Protein AF-A0ABC8TBC3-F1 (afdb_monomer_lite)

Structure (mmCIF, N/CA/C/O backbone):
data_AF-A0ABC8TBC3-F1
#
_entry.id   AF-A0ABC8TBC3-F1
#
loop_
_atom_site.group_PDB
_atom_site.id
_atom_site.type_symbol
_atom_site.label_atom_id
_atom_site.label_alt_id
_atom_site.label_comp_id
_atom_site.label_asym_id
_atom_site.label_entity_id
_atom_site.label_seq_id
_atom_site.pdbx_PDB_ins_code
_atom_site.Cartn_x
_atom_site.Cartn_y
_atom_site.Cartn_z
_atom_site.occupa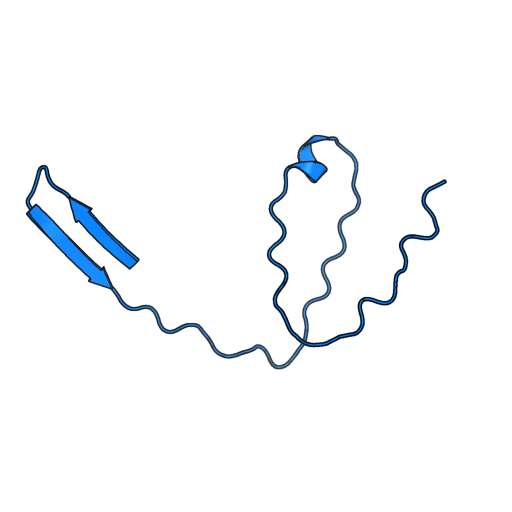ncy
_atom_site.B_iso_or_equiv
_atom_site.auth_seq_id
_atom_site.auth_comp_id
_atom_site.auth_asym_id
_atom_site.auth_atom_id
_atom_site.pdbx_PDB_model_num
ATOM 1 N N . MET A 1 1 ? 8.950 0.061 -16.264 1.00 69.50 1 MET A N 1
ATOM 2 C CA . MET A 1 1 ? 7.921 0.763 -17.042 1.00 69.50 1 MET A CA 1
ATOM 3 C C . MET A 1 1 ? 8.423 0.887 -18.464 1.00 69.50 1 MET A C 1
ATOM 5 O O . MET A 1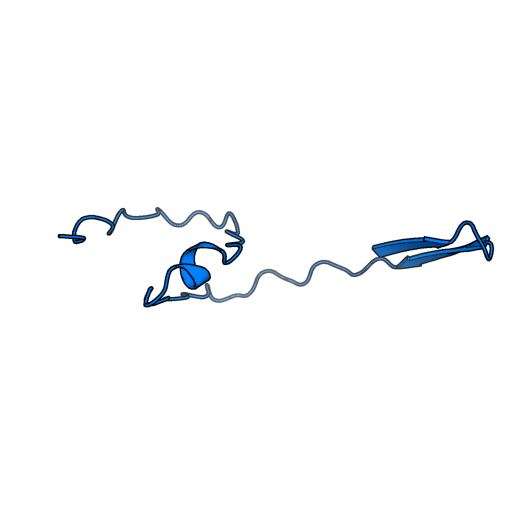 1 ? 9.490 1.456 -18.663 1.00 69.50 1 MET A O 1
ATOM 9 N N . ALA A 1 2 ? 7.707 0.298 -19.418 1.00 67.44 2 ALA A N 1
ATOM 10 C CA . ALA A 1 2 ? 8.023 0.432 -20.831 1.00 67.44 2 ALA A CA 1
ATOM 11 C C . ALA A 1 2 ? 6.986 1.361 -21.463 1.00 67.44 2 ALA A C 1
ATOM 13 O O . ALA A 1 2 ? 5.798 1.055 -21.426 1.00 67.44 2 ALA A O 1
ATOM 14 N N . ALA A 1 3 ? 7.426 2.509 -21.965 1.00 77.19 3 ALA A N 1
ATOM 15 C CA . ALA A 1 3 ? 6.577 3.462 -22.664 1.00 77.19 3 ALA A CA 1
ATOM 16 C C . ALA A 1 3 ? 7.062 3.553 -24.112 1.00 77.19 3 ALA A C 1
ATOM 18 O O . ALA A 1 3 ? 8.231 3.858 -24.354 1.00 77.19 3 ALA A O 1
ATOM 19 N N . SER A 1 4 ? 6.172 3.263 -25.058 1.00 81.81 4 SER A N 1
ATOM 20 C CA . SER A 1 4 ? 6.399 3.406 -26.495 1.00 81.81 4 SER A CA 1
ATOM 21 C C . SER A 1 4 ? 5.350 4.349 -27.071 1.00 81.81 4 SER A C 1
ATOM 23 O O . SER A 1 4 ? 4.158 4.115 -26.890 1.00 81.81 4 SER A O 1
ATOM 25 N N . CYS A 1 5 ? 5.794 5.416 -27.732 1.00 80.81 5 CYS A N 1
ATOM 26 C CA . CYS A 1 5 ? 4.923 6.360 -28.426 1.00 80.81 5 CYS A CA 1
ATOM 27 C C . CYS A 1 5 ? 5.027 6.143 -29.938 1.00 80.81 5 CYS A C 1
ATOM 29 O O . CYS A 1 5 ? 6.090 6.366 -30.522 1.00 80.81 5 CYS A O 1
ATOM 31 N N . ASP A 1 6 ? 3.924 5.743 -30.570 1.00 79.62 6 ASP A N 1
ATOM 32 C CA . ASP A 1 6 ? 3.867 5.467 -32.013 1.00 79.62 6 ASP A CA 1
ATOM 33 C C . ASP A 1 6 ? 3.891 6.746 -32.869 1.00 79.62 6 ASP A C 1
ATOM 35 O O . ASP A 1 6 ? 4.263 6.703 -34.037 1.00 79.62 6 ASP A O 1
ATOM 39 N N . THR A 1 7 ? 3.571 7.903 -32.280 1.00 81.94 7 THR A N 1
ATOM 40 C CA . THR A 1 7 ? 3.548 9.198 -32.982 1.00 81.94 7 THR A CA 1
ATOM 41 C C . THR A 1 7 ? 4.934 9.838 -33.110 1.00 81.94 7 THR A C 1
ATOM 43 O O . THR A 1 7 ? 5.191 10.548 -34.076 1.00 81.94 7 THR A O 1
ATOM 46 N N . CYS A 1 8 ? 5.839 9.614 -32.149 1.00 83.69 8 CYS A N 1
ATOM 47 C CA . CYS A 1 8 ? 7.186 10.209 -32.156 1.00 83.69 8 CYS A CA 1
ATOM 48 C C . CYS A 1 8 ? 8.334 9.186 -32.135 1.00 83.69 8 CYS A C 1
ATOM 50 O O . CYS A 1 8 ? 9.498 9.579 -32.147 1.00 83.69 8 CYS A O 1
ATOM 52 N N . GLY A 1 9 ? 8.039 7.883 -32.085 1.00 79.00 9 GLY A N 1
ATOM 53 C CA . GLY A 1 9 ? 9.040 6.809 -32.083 1.00 79.00 9 GLY A CA 1
ATOM 54 C C . GLY A 1 9 ? 9.811 6.645 -30.768 1.00 79.00 9 GLY A C 1
ATOM 55 O O . GLY A 1 9 ? 10.690 5.788 -30.675 1.00 79.00 9 GLY A O 1
ATOM 56 N N . TYR A 1 10 ? 9.494 7.433 -29.735 1.00 76.06 10 TYR A N 1
ATOM 57 C CA . TYR A 1 10 ? 10.181 7.367 -28.448 1.00 76.06 10 TYR A CA 1
ATOM 58 C C . TYR A 1 10 ? 9.846 6.060 -27.723 1.00 76.06 10 TYR A C 1
ATOM 60 O O . TYR A 1 10 ? 8.678 5.752 -27.473 1.00 76.06 10 TYR A O 1
ATOM 68 N N . ARG A 1 11 ? 10.884 5.296 -27.370 1.00 80.00 11 ARG A N 1
ATOM 69 C CA . ARG A 1 11 ? 10.781 4.064 -26.584 1.00 80.00 11 ARG A CA 1
ATOM 70 C C . ARG A 1 11 ? 11.705 4.148 -25.379 1.00 80.00 11 ARG A C 1
ATOM 72 O O . ARG A 1 11 ? 12.910 4.317 -25.533 1.00 80.00 11 ARG A O 1
ATOM 79 N N . ASN A 1 12 ? 11.140 3.982 -24.189 1.00 79.88 12 ASN A N 1
ATOM 80 C CA . ASN A 1 12 ? 11.886 3.883 -22.941 1.00 79.88 12 ASN A CA 1
ATOM 81 C C . ASN A 1 12 ? 11.480 2.603 -22.216 1.00 79.88 12 ASN A C 1
ATOM 83 O O . ASN A 1 12 ? 10.290 2.348 -22.055 1.00 79.88 12 ASN A O 1
ATOM 87 N N . SER A 1 13 ? 12.458 1.817 -21.772 1.00 78.62 13 SER 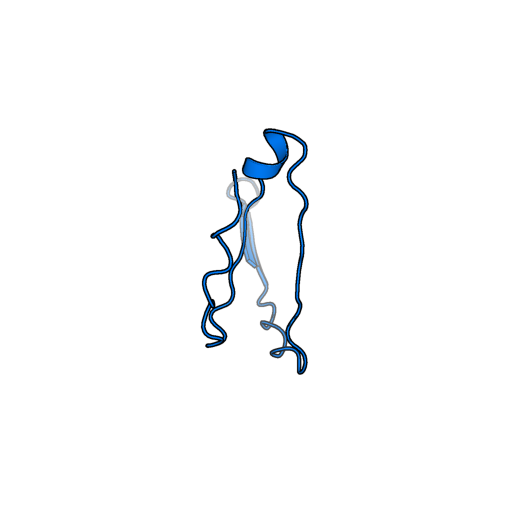A N 1
ATOM 88 C CA . SER A 1 13 ? 12.254 0.620 -20.952 1.00 78.62 13 SER A CA 1
ATOM 89 C C . SER A 1 13 ? 13.024 0.786 -19.650 1.00 78.62 13 SER A C 1
ATOM 91 O O . SER A 1 13 ? 14.124 0.272 -19.479 1.00 78.62 13 SER A O 1
ATOM 93 N N . GLU A 1 14 ? 12.444 1.553 -18.731 1.00 82.56 14 GLU A N 1
ATOM 94 C CA . GLU A 1 14 ? 13.041 1.817 -17.427 1.00 82.56 14 GLU A CA 1
ATOM 95 C C . GLU A 1 14 ? 12.729 0.656 -16.479 1.00 82.56 14 GLU A C 1
ATOM 97 O O . GLU A 1 14 ? 11.565 0.377 -16.174 1.00 82.56 14 GLU A O 1
ATOM 102 N N . VAL A 1 15 ? 13.753 -0.030 -15.980 1.00 76.31 15 VAL A N 1
ATOM 103 C CA . VAL A 1 15 ? 13.583 -1.079 -14.971 1.00 76.31 15 VAL A CA 1
ATOM 104 C C . VAL A 1 15 ? 13.761 -0.456 -13.590 1.00 76.31 15 VAL A C 1
ATOM 106 O O . VAL A 1 15 ? 14.859 -0.055 -13.221 1.00 76.31 15 VAL A O 1
ATOM 109 N N . LYS A 1 16 ? 12.673 -0.383 -12.815 1.00 74.31 16 LYS A N 1
ATOM 110 C CA . LYS A 1 16 ? 12.723 0.004 -11.401 1.00 74.31 16 LYS A CA 1
ATOM 111 C C . LYS A 1 16 ? 12.798 -1.270 -10.561 1.00 74.31 16 LYS A C 1
ATOM 113 O O . LYS A 1 16 ? 11.864 -2.071 -10.647 1.00 74.31 16 LYS A O 1
ATOM 118 N N . PRO A 1 17 ? 13.870 -1.492 -9.782 1.00 75.62 17 PRO A N 1
ATOM 119 C CA . PRO A 1 17 ? 13.929 -2.642 -8.895 1.00 75.62 17 PRO A CA 1
ATOM 120 C C . PRO A 1 17 ? 12.770 -2.562 -7.897 1.00 75.62 17 PRO A C 1
ATOM 122 O O . PRO A 1 17 ? 12.522 -1.515 -7.294 1.00 75.62 17 PRO A O 1
ATOM 125 N N . GLY A 1 18 ? 12.035 -3.665 -7.745 1.00 76.06 18 GLY A N 1
ATOM 126 C CA . GLY A 1 18 ? 11.053 -3.796 -6.675 1.00 76.06 18 GLY A CA 1
ATOM 127 C C . GLY A 1 18 ? 11.787 -3.681 -5.344 1.00 76.06 18 GLY A C 1
ATOM 128 O O . GLY A 1 18 ? 12.718 -4.442 -5.095 1.00 76.06 18 GLY A O 1
ATOM 129 N N . GLY A 1 19 ? 11.432 -2.688 -4.528 1.00 81.75 19 GLY A N 1
ATOM 130 C CA . GLY A 1 19 ? 12.091 -2.457 -3.245 1.00 81.75 19 GLY A CA 1
ATOM 131 C C . GLY A 1 19 ? 12.028 -3.678 -2.321 1.00 81.75 19 GLY A C 1
ATOM 132 O O . GLY A 1 19 ? 11.188 -4.565 -2.478 1.00 81.75 19 GLY A O 1
ATOM 133 N N . SER A 1 20 ? 12.920 -3.712 -1.333 1.00 80.94 20 SER A N 1
ATOM 134 C CA . SER A 1 20 ? 12.984 -4.790 -0.345 1.00 80.94 20 SER A CA 1
ATOM 135 C C . SER A 1 20 ? 11.679 -4.940 0.442 1.00 80.94 20 SER A C 1
ATOM 137 O O . SER A 1 20 ? 10.979 -3.963 0.718 1.00 80.94 20 SER A O 1
ATOM 139 N N . ILE A 1 21 ? 11.382 -6.173 0.869 1.00 80.31 21 ILE A N 1
ATOM 140 C CA . ILE A 1 21 ? 10.267 -6.443 1.783 1.00 80.31 21 ILE A CA 1
ATOM 141 C C . ILE A 1 21 ? 10.523 -5.673 3.090 1.00 80.31 21 ILE A C 1
ATOM 143 O O . ILE A 1 21 ? 11.583 -5.843 3.697 1.00 80.31 21 ILE A O 1
ATOM 147 N N . PRO A 1 22 ? 9.581 -4.836 3.555 1.00 80.69 22 PRO A N 1
ATOM 148 C CA . PRO A 1 22 ? 9.753 -4.108 4.802 1.00 80.69 22 PRO A CA 1
ATOM 149 C C . PRO A 1 22 ? 9.810 -5.074 5.993 1.00 80.69 22 PRO A C 1
ATOM 151 O O . PRO A 1 22 ? 9.024 -6.016 6.084 1.00 80.69 22 PRO A O 1
ATOM 154 N N . ALA A 1 23 ? 10.700 -4.802 6.953 1.00 81.75 23 ALA A N 1
ATOM 155 C CA . ALA A 1 23 ? 10.892 -5.647 8.139 1.00 81.75 23 ALA A CA 1
ATOM 156 C C . ALA A 1 23 ? 9.646 -5.737 9.045 1.00 81.75 23 ALA A C 1
ATOM 158 O O . ALA A 1 23 ? 9.487 -6.690 9.806 1.00 81.75 23 ALA A O 1
ATOM 159 N N . LYS A 1 24 ? 8.754 -4.741 8.979 1.00 83.50 24 LYS A N 1
ATOM 160 C CA . LYS A 1 24 ? 7.507 -4.685 9.751 1.00 83.50 24 LYS A CA 1
ATOM 161 C C . LYS A 1 24 ? 6.308 -4.742 8.809 1.00 83.50 24 LYS A C 1
ATOM 163 O O . LYS A 1 24 ? 6.269 -4.048 7.797 1.00 83.50 24 LYS A O 1
ATOM 168 N N . GLY A 1 25 ? 5.301 -5.535 9.173 1.00 81.06 25 GLY A N 1
ATOM 169 C CA . GLY A 1 25 ? 4.013 -5.531 8.480 1.00 81.06 25 GLY A CA 1
ATOM 170 C C . GLY A 1 25 ? 3.248 -4.234 8.749 1.00 81.06 25 GLY A C 1
ATOM 171 O O . GLY A 1 25 ? 3.261 -3.729 9.871 1.00 81.06 25 GLY A O 1
ATOM 172 N N . LYS A 1 26 ? 2.558 -3.706 7.735 1.00 82.25 26 LYS A N 1
ATOM 173 C CA . LYS A 1 26 ? 1.679 -2.540 7.878 1.00 82.25 26 LYS A CA 1
ATOM 174 C C . LYS A 1 26 ? 0.253 -3.012 8.164 1.00 82.25 26 LYS A C 1
ATOM 176 O O . LYS A 1 26 ? -0.291 -3.806 7.400 1.00 82.25 26 LYS A O 1
ATOM 181 N N . LYS A 1 27 ? -0.352 -2.531 9.254 1.00 83.94 27 LYS A N 1
ATOM 182 C CA . LYS A 1 27 ? -1.789 -2.691 9.522 1.00 83.94 27 LYS A CA 1
ATOM 183 C C . LYS A 1 27 ? -2.492 -1.417 9.061 1.00 83.94 27 LYS A C 1
ATOM 185 O O . LYS A 1 27 ? -2.145 -0.337 9.524 1.00 83.94 27 LYS A O 1
ATOM 190 N N . ILE A 1 28 ? -3.434 -1.550 8.134 1.00 84.12 28 ILE A N 1
ATOM 191 C CA . ILE A 1 28 ? -4.259 -0.445 7.639 1.00 84.12 28 ILE A CA 1
ATOM 192 C C . ILE A 1 28 ? -5.686 -0.731 8.104 1.00 84.12 28 ILE A C 1
ATOM 194 O O . ILE A 1 28 ? -6.215 -1.801 7.810 1.00 84.12 28 ILE A O 1
ATOM 198 N N . THR A 1 29 ? -6.272 0.195 8.858 1.00 84.94 29 THR A N 1
ATOM 199 C CA . THR A 1 29 ? -7.672 0.138 9.295 1.00 84.94 29 THR A CA 1
ATOM 200 C C . THR A 1 29 ? -8.422 1.237 8.557 1.00 84.94 29 THR A C 1
ATOM 202 O O . THR A 1 29 ? -7.969 2.379 8.555 1.00 84.94 29 THR A O 1
ATOM 205 N N . VAL A 1 30 ? -9.539 0.894 7.922 1.00 83.94 30 VAL A N 1
ATOM 206 C CA . VAL A 1 30 ? -10.416 1.850 7.240 1.00 83.94 30 VAL A CA 1
ATOM 207 C C . VAL A 1 30 ? -11.795 1.742 7.874 1.00 83.94 30 VAL A C 1
ATOM 209 O O . VAL A 1 30 ? -12.357 0.650 7.922 1.00 83.94 30 VAL A O 1
ATOM 212 N N . CYS A 1 31 ? -12.313 2.865 8.364 1.00 86.50 31 CYS A N 1
ATOM 213 C CA . CYS A 1 31 ? -13.723 3.004 8.706 1.00 86.50 31 CYS A CA 1
ATOM 214 C C . CYS A 1 31 ? -14.472 3.348 7.417 1.00 86.50 31 CYS A C 1
ATOM 216 O O . CYS A 1 31 ? -14.079 4.279 6.717 1.00 86.50 31 CYS A O 1
ATOM 218 N N . VAL A 1 32 ? -15.484 2.555 7.076 1.00 86.00 32 VAL A N 1
ATOM 219 C CA . VAL A 1 32 ? -16.321 2.783 5.894 1.00 86.00 32 VAL A CA 1
ATOM 220 C C . VAL A 1 32 ? -17.452 3.704 6.321 1.00 86.00 32 VAL A C 1
ATOM 222 O O . VAL A 1 32 ? -18.280 3.305 7.137 1.00 86.00 32 VAL A O 1
ATOM 225 N N . GLU A 1 33 ? -17.463 4.925 5.797 1.00 88.75 33 GLU A N 1
ATOM 226 C CA . GLU A 1 33 ? -18.502 5.917 6.103 1.00 88.75 33 GLU A CA 1
ATOM 227 C C . GLU A 1 33 ? -19.416 6.138 4.897 1.00 88.75 33 GLU A C 1
ATOM 229 O O . GLU A 1 33 ? -20.611 6.363 5.067 1.00 88.75 33 GLU A O 1
ATOM 234 N N . ASN A 1 34 ? -18.880 6.012 3.676 1.00 82.94 34 ASN A N 1
ATOM 235 C CA . ASN A 1 34 ? -19.607 6.283 2.438 1.00 82.94 34 ASN A CA 1
ATOM 236 C C . ASN A 1 34 ? -19.402 5.185 1.381 1.00 82.94 34 ASN A C 1
ATOM 238 O O . ASN A 1 34 ? -18.408 4.462 1.378 1.00 82.94 34 ASN A O 1
ATOM 242 N N . VAL A 1 35 ? -20.310 5.109 0.399 1.00 83.31 35 VAL A N 1
ATOM 243 C CA . VAL A 1 35 ? -20.251 4.132 -0.716 1.00 83.31 35 VAL A CA 1
ATOM 244 C C . VAL A 1 35 ? -18.958 4.261 -1.532 1.00 83.31 35 VAL A C 1
ATOM 246 O O . VAL A 1 35 ? -18.427 3.272 -2.033 1.00 83.31 35 VAL A O 1
ATOM 249 N N . ASN A 1 36 ? -18.398 5.469 -1.614 1.00 81.69 36 ASN A N 1
ATOM 250 C CA . ASN A 1 36 ? -17.139 5.721 -2.312 1.00 81.69 36 ASN A CA 1
ATOM 251 C C . ASN A 1 36 ? -15.942 4.984 -1.673 1.00 81.69 36 ASN A C 1
ATOM 253 O O . ASN A 1 36 ? -14.958 4.699 -2.351 1.00 81.69 36 ASN A O 1
ATOM 257 N N . ASP A 1 37 ? -16.031 4.613 -0.392 1.00 80.25 37 ASP A N 1
ATOM 258 C CA . ASP A 1 37 ? -14.985 3.842 0.288 1.00 80.25 37 ASP A CA 1
ATOM 259 C C . ASP A 1 37 ? -14.922 2.387 -0.191 1.00 80.25 37 ASP A C 1
ATOM 261 O O . ASP A 1 37 ? -13.859 1.769 -0.123 1.00 80.25 37 ASP A O 1
ATOM 265 N N . LEU A 1 38 ? -16.026 1.860 -0.736 1.00 80.06 38 LEU A N 1
ATOM 266 C CA . LEU A 1 38 ? -16.092 0.527 -1.344 1.00 80.06 38 LEU A CA 1
ATOM 267 C C . LEU A 1 38 ? -15.404 0.472 -2.713 1.00 80.06 38 LEU A C 1
ATOM 269 O O . LEU A 1 38 ? -15.039 -0.606 -3.168 1.00 80.06 38 LEU A O 1
ATOM 273 N N . SER A 1 39 ? -15.208 1.626 -3.356 1.00 86.12 39 SER A N 1
ATOM 274 C CA . SER A 1 39 ? -14.550 1.733 -4.666 1.00 86.12 39 SER A CA 1
ATOM 275 C C . SER A 1 39 ? -13.023 1.847 -4.559 1.00 86.12 39 SER A C 1
ATOM 277 O O . SER A 1 39 ? -12.351 2.122 -5.548 1.00 86.12 39 SER A O 1
ATOM 279 N N . ARG A 1 40 ? -12.454 1.674 -3.358 1.00 84.25 40 ARG A N 1
ATOM 280 C CA . ARG A 1 40 ? -11.0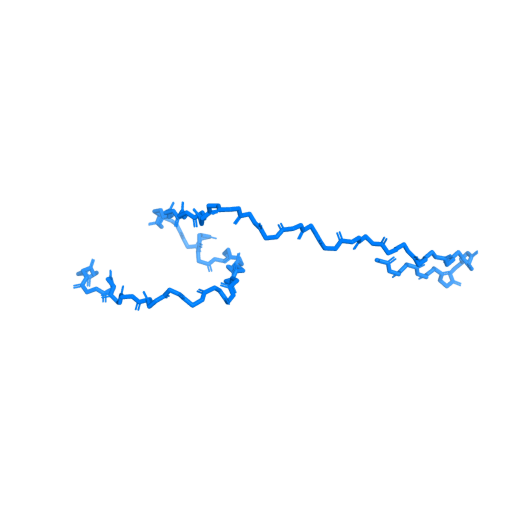04 1.725 -3.138 1.00 84.25 40 ARG A CA 1
ATOM 281 C C . ARG A 1 40 ? -10.361 0.390 -3.515 1.00 84.25 40 ARG A C 1
ATOM 283 O O . ARG A 1 40 ? -10.683 -0.641 -2.928 1.00 84.25 40 ARG A O 1
ATOM 290 N N . ASP A 1 41 ? -9.384 0.424 -4.417 1.00 85.00 41 ASP A N 1
ATOM 291 C CA . ASP A 1 41 ? -8.577 -0.751 -4.753 1.00 85.00 41 ASP A CA 1
ATOM 292 C C . ASP A 1 41 ? -7.701 -1.198 -3.573 1.00 85.00 41 ASP A C 1
ATOM 294 O O . ASP A 1 41 ? -6.894 -0.436 -3.029 1.00 85.00 41 ASP A O 1
ATOM 298 N N . VAL A 1 42 ? -7.832 -2.469 -3.183 1.00 83.44 42 VAL A N 1
ATOM 299 C CA . VAL A 1 42 ? -7.060 -3.069 -2.087 1.00 83.44 42 VAL A CA 1
ATOM 300 C C . VAL A 1 42 ? -6.004 -4.016 -2.646 1.00 83.44 42 VAL A C 1
ATOM 302 O O . VAL A 1 42 ? -6.299 -5.128 -3.079 1.00 83.44 42 VAL A O 1
ATOM 305 N N . ILE A 1 43 ? -4.736 -3.614 -2.551 1.00 83.81 43 ILE A N 1
ATOM 306 C CA . ILE A 1 43 ? -3.598 -4.467 -2.910 1.00 83.81 43 ILE A CA 1
ATOM 307 C C . ILE A 1 43 ? -3.180 -5.289 -1.685 1.00 83.81 43 ILE A C 1
ATOM 309 O O . ILE A 1 43 ? -2.515 -4.795 -0.770 1.00 83.81 43 ILE A O 1
ATOM 313 N N . LYS A 1 44 ? -3.559 -6.571 -1.657 1.00 81.81 44 LYS A N 1
ATOM 314 C CA . LYS A 1 44 ? -3.151 -7.516 -0.608 1.00 81.81 44 LYS A CA 1
ATOM 315 C C . LYS A 1 44 ? -1.875 -8.251 -1.010 1.00 81.81 44 LYS A C 1
ATOM 317 O O . LYS A 1 44 ? -1.884 -9.111 -1.882 1.00 81.81 44 LYS A O 1
ATOM 322 N N . ILE A 1 45 ? -0.782 -7.956 -0.314 1.00 77.69 45 ILE A N 1
ATOM 323 C CA . ILE A 1 45 ? 0.496 -8.648 -0.504 1.00 77.69 45 ILE A CA 1
ATOM 324 C C . ILE A 1 45 ? 0.436 -9.999 0.226 1.00 77.69 45 ILE A C 1
ATOM 326 O O . ILE A 1 45 ? 0.057 -10.065 1.398 1.00 77.69 45 ILE A O 1
ATOM 330 N N . ALA A 1 46 ? 0.806 -11.084 -0.458 1.00 66.62 46 ALA A N 1
ATOM 331 C CA . ALA A 1 46 ? 0.772 -12.452 0.059 1.00 66.62 46 ALA A CA 1
ATOM 332 C C . ALA A 1 46 ? 1.909 -12.731 1.063 1.00 66.62 46 ALA A C 1
ATOM 334 O O . ALA A 1 46 ? 2.783 -13.561 0.839 1.00 66.62 46 ALA A O 1
ATOM 335 N N . ILE A 1 47 ? 1.897 -12.049 2.206 1.00 64.31 47 ILE A N 1
ATOM 336 C CA . ILE A 1 47 ? 2.682 -12.451 3.374 1.00 64.31 47 ILE A CA 1
ATOM 337 C C . ILE A 1 47 ? 1.763 -13.350 4.193 1.00 64.31 47 ILE A C 1
ATOM 339 O O . ILE A 1 47 ? 0.714 -12.901 4.654 1.00 64.31 47 ILE A O 1
ATOM 343 N N . ARG A 1 48 ? 2.118 -14.634 4.337 1.00 55.97 48 ARG A N 1
ATOM 344 C CA . ARG A 1 48 ? 1.342 -15.632 5.092 1.00 55.97 48 ARG A CA 1
ATOM 345 C C . ARG A 1 48 ? 1.128 -15.175 6.542 1.00 55.97 48 ARG A C 1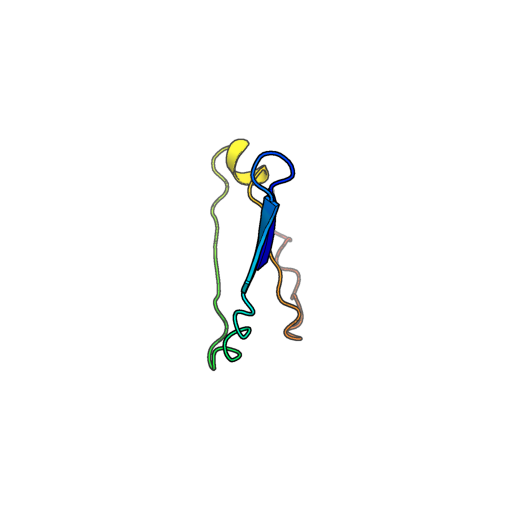
ATOM 347 O O . ARG A 1 48 ? 1.885 -15.527 7.439 1.00 55.97 48 ARG A O 1
ATOM 354 N N . ARG A 1 49 ? 0.066 -14.417 6.798 1.00 55.12 49 ARG A N 1
ATOM 355 C CA . ARG A 1 49 ? -0.507 -14.212 8.129 1.00 55.12 49 ARG A CA 1
ATOM 356 C C . ARG A 1 49 ? -1.954 -14.645 8.020 1.00 55.12 49 ARG A C 1
ATOM 358 O O . ARG A 1 49 ? -2.687 -14.111 7.190 1.00 55.12 49 ARG A O 1
ATOM 365 N N . ARG A 1 50 ? -2.322 -15.675 8.791 1.00 48.44 50 ARG A N 1
ATOM 366 C CA . ARG A 1 50 ? -3.697 -16.176 8.896 1.00 48.44 50 ARG A CA 1
ATOM 367 C C . ARG A 1 50 ? -4.619 -14.966 9.013 1.00 48.44 50 ARG A C 1
ATOM 369 O O . ARG A 1 50 ? -4.528 -14.220 9.984 1.00 48.44 50 ARG A O 1
ATOM 376 N N . PHE A 1 51 ? -5.440 -14.742 7.990 1.00 45.53 51 PHE A N 1
ATOM 377 C CA . PHE A 1 51 ? -6.515 -13.762 8.028 1.00 45.53 51 PHE A CA 1
ATOM 378 C C . PHE A 1 51 ? -7.546 -14.357 8.991 1.00 45.53 51 PHE A C 1
ATOM 380 O O . PHE A 1 51 ? -8.445 -15.082 8.584 1.00 45.53 51 PHE A O 1
ATOM 387 N N . SER A 1 52 ? -7.305 -14.192 10.293 1.00 43.97 52 SER A N 1
ATOM 388 C CA . SER A 1 52 ? -8.272 -14.526 11.329 1.00 43.97 52 SER A CA 1
ATOM 389 C C . SER A 1 52 ? -9.491 -13.671 11.040 1.00 43.97 52 SER A C 1
ATOM 391 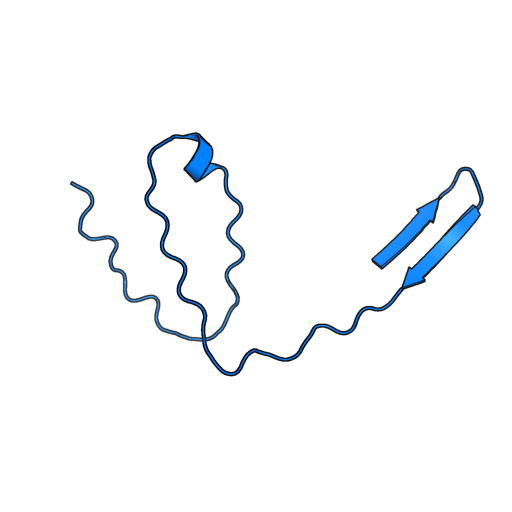O O . SER A 1 52 ? -9.440 -12.454 11.213 1.00 43.97 52 SER A O 1
ATOM 393 N N . ALA A 1 53 ? -10.528 -14.314 10.514 1.00 45.03 53 ALA A N 1
ATOM 394 C CA . ALA A 1 53 ? -11.831 -13.744 10.256 1.00 45.03 53 ALA A CA 1
ATOM 395 C C . ALA A 1 53 ? -12.312 -13.001 11.508 1.00 45.03 53 ALA A C 1
ATOM 397 O O . ALA A 1 53 ? -12.717 -13.605 12.493 1.00 45.03 53 ALA A O 1
ATOM 398 N N . LEU A 1 54 ? -12.206 -11.677 11.473 1.00 47.09 54 LEU A N 1
ATOM 399 C CA . LEU A 1 54 ? -12.822 -10.764 12.433 1.00 47.09 54 LEU A CA 1
ATOM 400 C C . LEU A 1 54 ? -13.900 -9.947 11.707 1.00 47.09 54 LEU A C 1
ATOM 402 O O . LEU A 1 54 ? -14.106 -8.770 11.970 1.00 47.09 54 LEU A O 1
ATOM 406 N N . VAL A 1 55 ? -14.575 -10.608 10.761 1.00 46.72 55 VAL A N 1
ATOM 407 C CA . VAL A 1 55 ? -15.821 -10.161 10.132 1.00 46.72 55 VAL A CA 1
ATOM 408 C C . VAL A 1 55 ? -16.948 -10.970 10.777 1.00 46.72 55 VAL A C 1
ATOM 410 O O . VAL A 1 55 ? -17.576 -11.804 10.139 1.00 46.72 55 VAL A O 1
ATOM 413 N N . SER A 1 56 ? -17.137 -10.785 12.086 1.00 43.91 56 SER A N 1
ATOM 414 C CA . SER A 1 56 ? -18.254 -11.386 12.841 1.00 43.91 56 SER A CA 1
ATOM 415 C C . SER A 1 56 ? -19.081 -10.345 13.604 1.00 43.91 56 SER A C 1
ATOM 417 O O . SER A 1 56 ? -19.974 -10.710 14.356 1.00 43.91 56 SER A O 1
ATOM 419 N N . HIS A 1 57 ? -18.817 -9.049 13.410 1.00 43.56 57 HIS A N 1
ATOM 420 C CA . HIS A 1 57 ? -19.608 -7.969 14.005 1.00 43.56 57 HIS A CA 1
ATOM 421 C C . HIS A 1 57 ? -19.872 -6.858 12.987 1.00 43.56 57 HIS A C 1
ATOM 423 O O . HIS A 1 57 ? -19.442 -5.722 13.148 1.00 43.56 57 HIS A O 1
ATOM 429 N N . ILE A 1 58 ? -20.590 -7.207 11.926 1.00 43.97 58 ILE A N 1
ATOM 430 C CA . ILE A 1 58 ? -21.524 -6.273 11.301 1.00 43.97 58 ILE A CA 1
ATOM 431 C C . ILE A 1 58 ? -22.897 -6.825 11.679 1.00 43.97 58 ILE A C 1
ATOM 433 O O . ILE A 1 58 ? -23.301 -7.882 11.200 1.00 43.97 58 ILE A O 1
ATOM 437 N N . ARG A 1 59 ? -23.511 -6.177 12.670 1.00 40.94 59 ARG A N 1
ATOM 438 C CA . ARG A 1 59 ? -24.968 -6.105 12.749 1.00 40.94 59 ARG A CA 1
ATOM 439 C C . ARG A 1 59 ? -25.447 -5.234 11.599 1.00 40.94 59 ARG A C 1
ATOM 441 O O . ARG A 1 59 ? -24.732 -4.245 11.321 1.00 40.94 59 ARG A O 1
#

pLDDT: mean 73.43, std 14.39, range [40.94, 88.75]

InterPro domains:
  IPR004457 Zinc finger, ZPR1-type [PF03367] (1-22)
  IPR040141 ZPR1 [PTHR10876] (1-45)
  IPR042452 ZPR1, zinc finger domain [G3DSA:2.20.25.420] (1-19)

Foldseek 3Di:
DWDADPVPRDTDDDDDPDDDDDPDDDDDDDDDDDPVVVVDDDDDDPDPDPPPPPVPDDD

Secondary structure (DSSP, 8-state):
-EEE-TTT--EEE--PPPPPPPSSPPP------SGGGGG--------------------

Organism: NCBI:txid185542

Sequence (59 aa):
MAASCDTCGYRNSEVKPGGSIPAKGKKITVCVENVNDLSRDVIKIAIRRRFSALVSHIR

Radius of gyration: 19.41 Å; chains: 1; bounding box: 39×26×47 Å